Protein AF-A0A971F3G5-F1 (afdb_monomer_lite)

Structure (mmCIF, N/CA/C/O backbone):
data_AF-A0A971F3G5-F1
#
_entry.id   AF-A0A971F3G5-F1
#
loop_
_atom_site.group_PDB
_atom_site.id
_atom_site.type_symbol
_atom_site.label_atom_id
_atom_site.label_alt_id
_atom_site.label_comp_id
_atom_site.label_asym_id
_atom_site.label_entity_id
_atom_site.label_seq_id
_atom_site.pdbx_PDB_ins_code
_atom_site.Cartn_x
_atom_site.Cartn_y
_atom_site.Cartn_z
_atom_site.occupancy
_atom_site.B_iso_or_equiv
_atom_site.auth_seq_id
_atom_site.auth_comp_id
_atom_site.auth_asym_id
_atom_site.auth_atom_id
_atom_site.pdbx_PDB_model_num
ATOM 1 N N . MET A 1 1 ? 12.452 22.037 -24.671 1.00 81.69 1 MET A N 1
ATOM 2 C CA . MET A 1 1 ? 11.699 21.685 -23.437 1.00 81.69 1 MET A CA 1
ATOM 3 C C . MET A 1 1 ? 11.368 20.191 -23.300 1.00 81.69 1 MET A C 1
ATOM 5 O O . MET A 1 1 ? 11.717 19.610 -22.282 1.00 81.69 1 MET A O 1
ATOM 9 N N . ARG A 1 2 ? 10.756 19.524 -24.299 1.00 92.88 2 ARG A N 1
ATOM 10 C CA . ARG A 1 2 ? 10.360 18.095 -24.203 1.00 92.88 2 ARG A CA 1
ATOM 11 C C . ARG A 1 2 ? 11.526 17.120 -23.968 1.00 92.88 2 ARG A C 1
ATOM 13 O O . ARG A 1 2 ? 11.384 16.188 -23.184 1.00 92.88 2 ARG A O 1
ATOM 20 N N . ILE A 1 3 ? 12.663 17.328 -24.637 1.00 95.19 3 ILE A N 1
ATOM 21 C CA . ILE A 1 3 ? 13.867 16.486 -24.486 1.00 95.19 3 ILE A CA 1
ATOM 22 C C . ILE A 1 3 ? 14.440 16.623 -23.072 1.00 95.19 3 ILE A C 1
ATOM 24 O O . ILE A 1 3 ? 14.615 15.622 -22.386 1.00 95.19 3 ILE A O 1
ATOM 28 N N . MET A 1 4 ? 14.626 17.861 -22.610 1.00 95.69 4 MET A N 1
ATOM 29 C CA . MET A 1 4 ? 15.069 18.167 -21.247 1.00 95.69 4 MET A CA 1
ATOM 30 C C . MET A 1 4 ? 14.170 17.505 -20.196 1.00 95.69 4 MET A C 1
ATOM 32 O O . MET A 1 4 ? 14.666 16.788 -19.334 1.00 95.69 4 MET A O 1
ATOM 36 N N . TYR A 1 5 ? 12.844 17.632 -20.325 1.00 95.88 5 TYR A N 1
ATOM 37 C CA . TYR A 1 5 ? 11.900 16.950 -19.435 1.00 95.88 5 TYR A CA 1
ATOM 38 C C . TYR A 1 5 ? 12.075 15.423 -19.438 1.00 95.88 5 TYR A C 1
ATOM 40 O O . TYR A 1 5 ? 12.098 14.806 -18.375 1.00 95.88 5 TYR A O 1
ATOM 48 N N . LYS A 1 6 ? 12.220 14.794 -20.615 1.00 95.75 6 LYS A N 1
ATOM 49 C CA . LYS A 1 6 ? 12.444 13.341 -20.712 1.00 95.75 6 LYS A CA 1
ATOM 50 C C . LYS A 1 6 ? 13.719 12.922 -19.980 1.00 95.75 6 LYS A C 1
ATOM 52 O O . LYS A 1 6 ? 13.677 11.940 -19.245 1.00 95.75 6 LYS A O 1
ATOM 57 N N . ILE A 1 7 ? 14.806 13.676 -20.146 1.00 96.31 7 ILE A N 1
ATOM 58 C CA . ILE A 1 7 ? 16.082 13.428 -19.464 1.00 96.31 7 ILE A CA 1
ATOM 59 C C . ILE A 1 7 ? 15.896 13.535 -17.947 1.00 96.31 7 ILE A C 1
ATOM 61 O O . ILE A 1 7 ? 16.175 12.573 -17.233 1.00 96.31 7 ILE A O 1
ATOM 65 N N . CYS A 1 8 ? 15.328 14.640 -17.452 1.00 96.62 8 CYS A N 1
ATOM 66 C CA . CYS A 1 8 ? 15.049 14.821 -16.025 1.00 96.62 8 CYS A CA 1
ATOM 67 C C . CYS A 1 8 ? 14.155 13.706 -15.463 1.00 96.62 8 CYS A C 1
ATOM 69 O O . CYS A 1 8 ? 14.391 13.205 -14.364 1.00 96.62 8 CYS A O 1
ATOM 71 N N . ASN A 1 9 ? 13.144 13.272 -16.218 1.00 94.25 9 ASN A N 1
ATOM 72 C CA . ASN A 1 9 ? 12.253 12.194 -15.804 1.00 94.25 9 ASN A CA 1
ATOM 73 C C . ASN A 1 9 ? 12.978 10.841 -15.733 1.00 94.25 9 ASN A C 1
ATOM 75 O O . ASN A 1 9 ? 12.777 10.092 -14.779 1.00 94.25 9 ASN A O 1
ATOM 79 N N . ILE A 1 10 ? 13.843 10.523 -16.701 1.00 96.12 10 ILE A N 1
ATOM 80 C CA . ILE A 1 10 ? 14.665 9.303 -16.672 1.00 96.12 10 ILE A CA 1
ATOM 81 C C . ILE A 1 10 ? 15.580 9.316 -15.447 1.00 96.12 10 ILE A C 1
ATOM 83 O O . ILE A 1 10 ? 15.595 8.336 -14.702 1.00 96.12 10 ILE A O 1
ATOM 87 N N . ILE A 1 11 ? 16.256 10.439 -15.190 1.00 96.81 11 ILE A N 1
ATOM 88 C CA . ILE A 1 11 ? 17.115 10.614 -14.013 1.00 96.81 11 ILE A CA 1
ATOM 89 C C . ILE A 1 11 ? 16.300 10.419 -12.728 1.00 96.81 11 ILE A C 1
ATOM 91 O O . ILE A 1 11 ? 16.679 9.618 -11.878 1.00 96.81 11 ILE A O 1
ATOM 95 N N . SER A 1 12 ? 15.133 11.061 -12.605 1.00 95.56 12 SER A N 1
ATOM 96 C CA . SER A 1 12 ? 14.268 10.930 -11.424 1.00 95.56 12 SER A CA 1
ATOM 97 C C . SER A 1 12 ? 13.784 9.492 -11.203 1.00 95.56 12 SER A C 1
ATOM 99 O O . SER A 1 12 ? 13.756 9.009 -10.068 1.00 95.56 12 SER A O 1
ATOM 101 N N . ARG A 1 13 ? 13.413 8.783 -12.278 1.00 95.56 13 ARG A N 1
ATOM 102 C CA . ARG A 1 13 ? 12.996 7.373 -12.214 1.00 95.56 13 ARG A CA 1
ATOM 103 C C . ARG A 1 13 ? 14.156 6.462 -11.819 1.00 95.56 13 ARG A C 1
ATOM 105 O O . ARG A 1 13 ? 13.948 5.564 -11.007 1.00 95.56 13 ARG A O 1
ATOM 112 N N . GLY A 1 14 ? 15.348 6.703 -12.364 1.00 97.50 14 GLY A N 1
ATOM 113 C CA . GLY A 1 14 ? 16.571 5.983 -12.015 1.00 97.50 14 GLY A CA 1
ATOM 114 C C . GLY A 1 14 ? 16.939 6.181 -10.547 1.00 97.50 14 GLY A C 1
ATOM 115 O O . GLY A 1 14 ? 17.052 5.204 -9.814 1.00 97.50 14 GLY A O 1
ATOM 116 N N . PHE A 1 15 ? 17.012 7.434 -10.095 1.00 97.94 15 PHE A N 1
ATOM 117 C CA . PHE A 1 15 ? 17.296 7.775 -8.701 1.00 97.94 15 PHE A CA 1
ATOM 118 C C . PHE A 1 15 ? 16.304 7.113 -7.737 1.00 97.94 15 PHE A C 1
ATOM 120 O O . PHE A 1 15 ? 16.703 6.467 -6.772 1.00 97.94 15 PHE A O 1
ATOM 127 N N . TYR A 1 16 ? 15.001 7.181 -8.028 1.00 98.06 16 TYR A N 1
ATOM 128 C CA . TYR A 1 16 ? 14.005 6.519 -7.188 1.00 98.06 16 TYR A CA 1
ATOM 129 C C . TYR A 1 16 ? 14.195 4.995 -7.148 1.00 98.06 16 TYR A C 1
ATOM 131 O O . TYR A 1 16 ? 14.133 4.396 -6.076 1.00 98.06 16 TYR A O 1
ATOM 139 N N . LYS A 1 17 ? 14.431 4.365 -8.307 1.00 97.00 17 LYS A N 1
ATOM 140 C CA . LYS A 1 17 ? 14.591 2.910 -8.419 1.00 97.00 17 LYS A CA 1
ATOM 141 C C . LYS A 1 17 ? 15.829 2.401 -7.680 1.00 97.00 17 LYS A C 1
ATOM 143 O O . LYS A 1 17 ? 15.739 1.363 -7.035 1.00 97.00 17 LYS A O 1
ATOM 148 N N . TYR A 1 18 ? 16.956 3.097 -7.803 1.00 97.81 18 TYR A N 1
ATOM 149 C CA . TYR A 1 18 ? 18.246 2.606 -7.314 1.00 97.81 18 TYR A CA 1
ATOM 150 C C . TYR A 1 18 ? 18.645 3.148 -5.941 1.00 97.81 18 TYR A C 1
ATOM 152 O O . TYR A 1 18 ? 19.473 2.528 -5.288 1.00 97.81 18 TYR A O 1
ATOM 160 N N . VAL A 1 19 ? 18.055 4.257 -5.485 1.00 97.62 19 VAL A N 1
ATOM 161 C CA . VAL A 1 19 ? 18.380 4.862 -4.184 1.00 97.62 19 VAL A CA 1
ATOM 162 C C . VAL A 1 19 ? 17.194 4.751 -3.233 1.00 97.62 19 VAL A C 1
ATOM 164 O O . VAL A 1 19 ? 17.271 4.054 -2.231 1.00 97.62 19 VAL A O 1
ATOM 167 N N . ILE A 1 20 ? 16.060 5.373 -3.562 1.00 98.12 20 ILE A N 1
ATOM 168 C CA . ILE A 1 20 ? 14.940 5.522 -2.614 1.00 98.12 20 ILE A CA 1
ATOM 169 C C . ILE A 1 20 ? 14.213 4.200 -2.329 1.00 98.12 20 ILE A C 1
ATOM 171 O O . ILE A 1 20 ? 13.921 3.881 -1.177 1.00 98.12 20 ILE A O 1
ATOM 175 N N . MET A 1 21 ? 13.886 3.426 -3.366 1.00 98.31 21 MET A N 1
ATOM 176 C CA . MET A 1 21 ? 13.109 2.192 -3.217 1.00 98.31 21 MET A CA 1
ATOM 177 C C . MET A 1 21 ? 13.824 1.122 -2.366 1.00 98.31 21 MET A C 1
ATOM 179 O O . MET A 1 21 ? 13.145 0.508 -1.543 1.00 98.31 21 MET A O 1
ATOM 183 N N . PRO A 1 22 ? 15.151 0.900 -2.485 1.00 98.31 22 PRO A N 1
ATOM 184 C CA . PRO A 1 22 ? 15.887 0.031 -1.566 1.00 98.31 22 PRO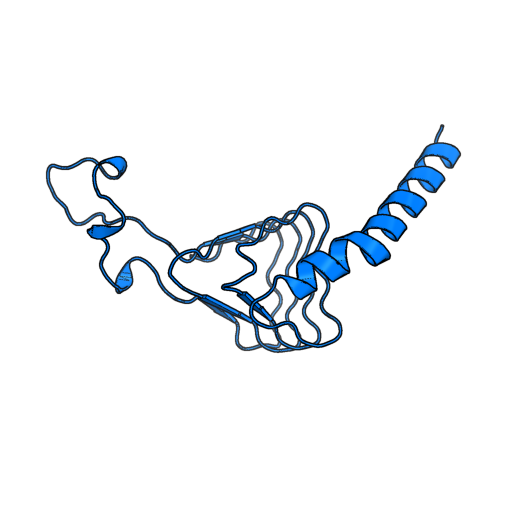 A CA 1
ATOM 185 C C . PRO A 1 22 ? 15.720 0.395 -0.087 1.00 98.31 22 PRO A C 1
ATOM 187 O O . PRO A 1 22 ? 15.409 -0.493 0.703 1.00 98.31 22 PRO A O 1
ATOM 190 N N . PHE A 1 23 ? 15.826 1.678 0.286 1.00 98.00 23 PHE A N 1
ATOM 191 C CA . PHE A 1 23 ? 15.602 2.104 1.676 1.00 98.00 23 PHE A CA 1
ATOM 192 C C . PHE A 1 23 ? 14.174 1.811 2.138 1.00 98.00 23 PHE A C 1
ATOM 194 O O . PHE A 1 23 ? 13.974 1.258 3.214 1.00 98.00 23 PHE A O 1
ATOM 201 N N . LYS A 1 24 ? 13.171 2.093 1.296 1.00 98.25 24 LYS A N 1
ATOM 202 C CA . LYS A 1 24 ? 11.771 1.744 1.590 1.00 98.25 24 LYS A CA 1
ATOM 203 C C . LYS A 1 24 ? 11.573 0.250 1.836 1.00 98.25 24 LYS A C 1
ATOM 205 O O . LYS A 1 24 ? 10.861 -0.124 2.758 1.00 98.25 24 LYS A O 1
ATOM 210 N N . ARG A 1 25 ? 12.214 -0.603 1.032 1.00 98.44 25 ARG A N 1
ATOM 211 C CA . ARG A 1 25 ? 12.169 -2.060 1.216 1.00 98.44 25 ARG A CA 1
ATOM 212 C C . ARG A 1 25 ? 12.845 -2.499 2.514 1.00 98.44 25 ARG A C 1
ATOM 214 O O . ARG A 1 25 ? 12.330 -3.397 3.165 1.00 98.44 25 ARG A O 1
ATOM 221 N N . ALA A 1 26 ? 13.955 -1.866 2.887 1.00 98.12 26 ALA A N 1
ATOM 222 C CA . ALA A 1 26 ? 14.693 -2.176 4.112 1.00 98.12 26 ALA A CA 1
ATOM 223 C C . ALA A 1 26 ? 13.947 -1.773 5.395 1.00 98.12 26 ALA A C 1
ATOM 225 O O . ALA A 1 26 ? 14.180 -2.368 6.439 1.00 98.12 26 ALA A O 1
ATOM 226 N N . MET A 1 27 ? 13.045 -0.788 5.322 1.00 98.25 27 MET A N 1
ATOM 227 C CA . MET A 1 27 ? 12.207 -0.383 6.457 1.00 98.25 27 MET A CA 1
ATOM 228 C C . MET A 1 27 ? 11.004 -1.308 6.692 1.00 98.25 27 MET A C 1
ATOM 230 O O . MET A 1 27 ? 10.337 -1.180 7.720 1.00 98.25 27 MET A O 1
ATOM 234 N N . LEU A 1 28 ? 10.673 -2.189 5.738 1.00 98.62 28 LEU A N 1
ATOM 235 C CA . LEU A 1 28 ? 9.560 -3.126 5.892 1.00 98.62 28 LEU A CA 1
ATOM 236 C C . LEU A 1 28 ? 9.853 -4.136 7.001 1.00 98.62 28 LEU A C 1
ATOM 238 O O . LEU A 1 28 ? 10.997 -4.557 7.160 1.00 98.62 28 LEU A O 1
ATOM 242 N N . ARG A 1 29 ? 8.807 -4.603 7.693 1.00 98.44 29 ARG A N 1
ATOM 243 C CA . ARG A 1 29 ? 8.931 -5.714 8.652 1.00 98.44 29 ARG A CA 1
ATOM 244 C C . ARG A 1 29 ? 9.578 -6.937 8.005 1.00 98.44 29 ARG A C 1
ATOM 246 O O . ARG A 1 29 ? 10.462 -7.561 8.579 1.00 98.44 29 ARG A O 1
ATOM 253 N N . GLN A 1 30 ? 9.110 -7.268 6.806 1.00 98.75 30 GLN A N 1
ATOM 254 C CA . GLN A 1 30 ? 9.661 -8.311 5.956 1.00 98.75 30 GLN A CA 1
ATOM 255 C C . GLN A 1 30 ? 9.413 -7.940 4.494 1.00 98.75 30 GLN A C 1
ATOM 257 O O . GLN A 1 30 ? 8.322 -7.504 4.119 1.00 98.75 30 GLN A O 1
ATOM 262 N N . CYS A 1 31 ? 10.434 -8.125 3.658 1.00 98.75 31 CYS A N 1
ATOM 263 C CA . CYS A 1 31 ? 10.374 -7.833 2.233 1.00 98.75 31 CYS A CA 1
ATOM 264 C C . CYS A 1 31 ? 10.935 -9.005 1.428 1.00 98.75 31 CYS A C 1
ATOM 266 O O . CYS A 1 31 ? 12.127 -9.306 1.508 1.00 98.75 31 CYS A O 1
ATOM 268 N N . GLY A 1 32 ? 10.087 -9.640 0.622 1.00 98.69 32 GLY A N 1
ATOM 269 C CA . GLY A 1 32 ? 10.501 -10.687 -0.298 1.00 98.69 32 GLY A CA 1
ATOM 270 C C . GLY A 1 32 ? 11.312 -10.181 -1.496 1.00 98.69 32 GLY A C 1
ATOM 271 O O . GLY A 1 32 ? 11.778 -9.033 -1.591 1.00 98.69 32 GLY A O 1
ATOM 272 N N . LYS A 1 33 ? 11.505 -11.082 -2.458 1.00 98.56 33 LYS A N 1
ATOM 273 C CA . LYS A 1 33 ? 12.240 -10.817 -3.699 1.00 98.56 33 LYS A CA 1
ATOM 274 C C . LYS A 1 33 ? 11.337 -10.131 -4.724 1.00 98.56 33 LYS A C 1
ATOM 276 O O . LYS A 1 33 ? 10.137 -10.368 -4.770 1.00 98.56 33 LYS A O 1
ATOM 281 N N . LYS A 1 34 ? 11.933 -9.313 -5.600 1.00 98.44 34 LYS A N 1
ATOM 282 C CA . LYS A 1 34 ? 11.233 -8.620 -6.705 1.00 98.44 34 LYS A CA 1
ATOM 283 C C . LYS A 1 34 ? 10.030 -7.776 -6.245 1.00 98.44 34 LYS A C 1
ATOM 285 O O . LYS A 1 34 ? 9.018 -7.711 -6.931 1.00 98.44 34 LYS A O 1
ATOM 290 N N . VAL A 1 35 ? 10.177 -7.110 -5.101 1.00 98.75 35 VAL A N 1
ATOM 291 C CA . VAL A 1 35 ? 9.193 -6.150 -4.591 1.00 98.75 35 VAL A CA 1
ATOM 292 C C . VAL A 1 35 ? 9.407 -4.778 -5.228 1.00 98.75 35 VAL A C 1
ATOM 294 O O . VAL A 1 35 ? 10.528 -4.261 -5.236 1.00 98.75 35 VAL A O 1
ATOM 297 N N . ILE A 1 36 ? 8.328 -4.174 -5.722 1.00 98.69 36 ILE A N 1
ATOM 298 C CA . ILE A 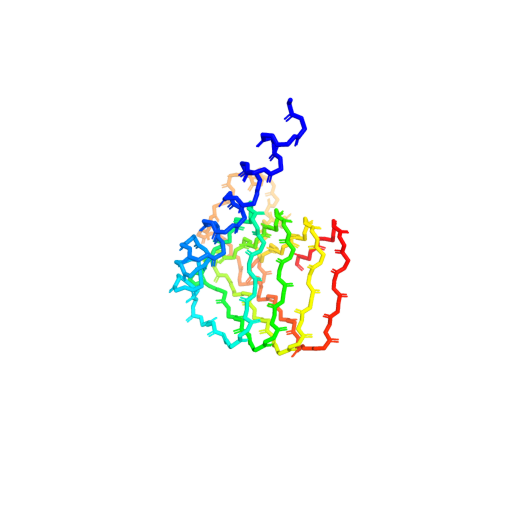1 36 ? 8.297 -2.806 -6.247 1.00 98.69 36 ILE A CA 1
ATOM 299 C C . ILE A 1 36 ? 7.397 -1.959 -5.350 1.00 98.69 36 ILE A C 1
ATOM 301 O O . ILE A 1 36 ? 6.238 -2.294 -5.141 1.00 98.69 36 ILE A O 1
ATOM 305 N N . ILE A 1 37 ? 7.919 -0.829 -4.866 1.00 98.69 37 ILE A N 1
ATOM 306 C CA . ILE A 1 37 ? 7.136 0.170 -4.124 1.00 98.69 37 ILE A CA 1
ATOM 307 C C . ILE A 1 37 ? 7.035 1.431 -4.973 1.00 98.69 37 ILE A C 1
ATOM 309 O O . ILE A 1 37 ? 8.036 2.125 -5.187 1.00 98.69 37 ILE A O 1
ATOM 313 N N . GLY A 1 38 ? 5.838 1.744 -5.462 1.00 98.31 38 GLY A N 1
ATOM 314 C CA . GLY A 1 38 ? 5.587 2.892 -6.323 1.00 98.31 38 GLY A CA 1
ATOM 315 C C . GLY A 1 38 ? 5.970 4.225 -5.678 1.00 98.31 38 GLY A C 1
ATOM 316 O O . GLY A 1 38 ? 5.815 4.434 -4.472 1.00 98.31 38 GLY A O 1
ATOM 317 N N . LYS A 1 39 ? 6.489 5.147 -6.499 1.00 97.94 39 LYS A N 1
ATOM 318 C CA . LYS A 1 39 ? 6.842 6.512 -6.073 1.00 97.94 39 LYS A CA 1
ATOM 319 C C . LYS A 1 39 ? 5.625 7.217 -5.476 1.00 97.94 39 LYS A C 1
ATOM 321 O O . LYS A 1 39 ? 4.519 7.042 -5.975 1.00 97.94 39 LYS A O 1
ATOM 326 N N . GLY A 1 40 ? 5.864 8.000 -4.426 1.00 97.88 40 GLY A N 1
ATOM 327 C CA . GLY A 1 40 ? 4.829 8.743 -3.705 1.00 97.88 40 GLY A CA 1
ATOM 328 C C . GLY A 1 40 ? 4.034 7.921 -2.691 1.00 97.88 40 GLY A C 1
ATOM 329 O O . GLY A 1 40 ? 3.198 8.494 -2.015 1.00 97.88 40 GLY A O 1
ATOM 330 N N . SER A 1 41 ? 4.290 6.614 -2.557 1.00 98.31 41 SER A N 1
ATOM 331 C CA . SER A 1 41 ? 3.581 5.801 -1.561 1.00 98.31 41 SER A CA 1
ATOM 332 C C . SER A 1 41 ? 4.050 6.095 -0.137 1.00 98.31 41 SER A C 1
ATOM 334 O O . SER A 1 41 ? 5.265 6.207 0.090 1.00 98.31 41 SER A O 1
ATOM 336 N N . ASP A 1 42 ? 3.098 6.147 0.787 1.00 98.06 42 ASP A N 1
ATOM 337 C CA . ASP A 1 42 ? 3.291 6.353 2.219 1.00 98.06 42 ASP A CA 1
ATOM 338 C C . ASP A 1 42 ? 2.815 5.120 2.994 1.00 98.06 42 ASP A C 1
ATOM 340 O O . ASP A 1 42 ? 1.668 4.698 2.871 1.00 98.06 42 ASP A O 1
ATOM 344 N N . LEU A 1 43 ? 3.724 4.476 3.719 1.00 98.50 43 LEU A N 1
ATOM 345 C CA . LEU A 1 43 ? 3.509 3.142 4.272 1.00 98.50 43 LEU A CA 1
ATOM 346 C C . LEU A 1 43 ? 3.999 3.105 5.722 1.00 98.50 43 LEU A C 1
ATOM 348 O O . LEU A 1 43 ? 5.103 3.565 6.014 1.00 98.50 43 LEU A O 1
ATOM 352 N N . THR A 1 44 ? 3.252 2.471 6.624 1.00 98.19 44 THR A N 1
ATOM 353 C CA . THR A 1 44 ? 3.736 2.136 7.973 1.00 98.19 44 THR A CA 1
ATOM 354 C C . THR A 1 44 ? 4.686 0.931 7.906 1.00 98.19 44 THR A C 1
ATOM 356 O O . THR A 1 44 ? 4.347 -0.181 8.304 1.00 98.19 44 THR A O 1
ATOM 359 N N . TYR A 1 45 ? 5.884 1.138 7.348 1.00 97.94 45 TYR A N 1
ATOM 360 C CA . TYR A 1 45 ? 6.773 0.067 6.875 1.00 97.94 45 TYR A CA 1
ATOM 361 C C . TYR A 1 45 ? 7.000 -1.080 7.887 1.00 97.94 45 TYR A C 1
ATOM 363 O O . TYR A 1 45 ? 6.864 -2.250 7.530 1.00 97.94 45 TYR A O 1
ATOM 371 N N . HIS A 1 46 ? 7.262 -0.769 9.158 1.00 98.19 46 HIS A N 1
ATOM 372 C CA . HIS A 1 46 ? 7.608 -1.752 10.198 1.00 98.19 46 HIS A CA 1
ATOM 373 C C . HIS A 1 46 ? 6.477 -2.732 10.582 1.00 98.19 46 HIS A C 1
ATOM 375 O O . HIS A 1 46 ? 6.737 -3.707 11.288 1.00 98.19 46 HIS A O 1
ATOM 381 N N . ASN A 1 47 ? 5.244 -2.511 10.112 1.00 98.44 47 ASN A N 1
ATOM 382 C CA . ASN A 1 47 ? 4.095 -3.403 10.321 1.00 98.44 47 ASN A CA 1
ATOM 383 C C . ASN A 1 47 ? 3.616 -4.097 9.037 1.00 98.44 47 ASN A C 1
ATOM 385 O O . ASN A 1 47 ? 2.607 -4.802 9.051 1.00 98.44 47 ASN A O 1
ATOM 389 N N . ILE A 1 48 ? 4.357 -3.938 7.938 1.00 98.88 48 ILE A N 1
ATOM 390 C CA . ILE A 1 48 ? 4.000 -4.496 6.636 1.00 98.88 48 ILE A CA 1
ATOM 391 C C . ILE A 1 48 ? 4.942 -5.648 6.295 1.00 98.88 48 ILE A C 1
ATOM 393 O O . ILE A 1 48 ? 6.166 -5.493 6.277 1.00 98.88 48 ILE A O 1
ATOM 397 N N . THR A 1 49 ? 4.353 -6.800 5.985 1.00 98.88 49 THR A N 1
ATOM 398 C CA . THR A 1 49 ? 5.049 -7.978 5.459 1.00 98.88 49 THR A CA 1
ATOM 399 C C . THR A 1 49 ? 4.653 -8.179 4.008 1.00 98.88 49 THR A C 1
ATOM 401 O O . THR A 1 49 ? 3.468 -8.312 3.713 1.00 98.88 49 THR A O 1
ATOM 404 N N . LEU A 1 50 ? 5.638 -8.197 3.110 1.00 98.88 50 LEU A N 1
ATOM 405 C CA . LEU A 1 50 ? 5.435 -8.464 1.687 1.00 98.88 50 LEU A CA 1
ATOM 406 C C . LEU A 1 50 ? 6.188 -9.728 1.273 1.00 98.88 50 LEU A C 1
ATOM 408 O O . LEU A 1 50 ? 7.395 -9.835 1.519 1.00 98.88 50 LEU A O 1
ATOM 412 N N . GLY A 1 51 ? 5.487 -10.628 0.59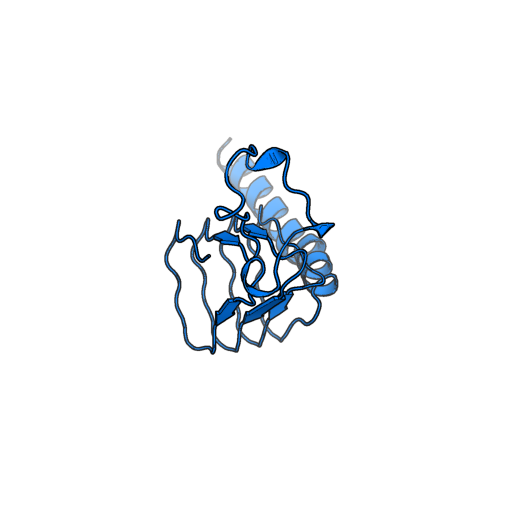1 1.00 98.81 51 GLY A N 1
ATOM 413 C CA . GLY A 1 51 ? 6.042 -11.796 -0.075 1.00 98.81 51 GLY A CA 1
ATOM 414 C C . GLY A 1 51 ? 6.901 -11.456 -1.296 1.00 98.81 51 GLY A C 1
ATOM 415 O O . GLY A 1 51 ? 7.406 -10.342 -1.482 1.00 98.81 51 GLY A O 1
ATOM 416 N N . ASN A 1 52 ? 7.111 -12.452 -2.145 1.00 98.81 52 ASN A N 1
ATOM 417 C CA . ASN A 1 52 ? 7.831 -12.330 -3.402 1.00 98.81 52 ASN A CA 1
ATOM 418 C C . ASN A 1 52 ? 6.923 -11.796 -4.513 1.00 98.81 52 ASN A C 1
ATOM 420 O O . ASN A 1 52 ? 5.719 -12.016 -4.522 1.00 98.81 52 ASN A O 1
ATOM 424 N N . HIS A 1 53 ? 7.518 -11.146 -5.513 1.00 98.81 53 HIS A N 1
ATOM 425 C CA . HIS A 1 53 ? 6.799 -10.704 -6.711 1.00 98.81 53 HIS A CA 1
ATOM 426 C C . HIS A 1 53 ? 5.614 -9.759 -6.419 1.00 98.81 53 HIS A C 1
ATOM 428 O O . HIS A 1 53 ? 4.606 -9.788 -7.119 1.00 98.81 53 HIS A O 1
ATOM 434 N N . VAL A 1 54 ? 5.754 -8.886 -5.415 1.00 98.88 54 VAL A N 1
ATOM 435 C CA . VAL A 1 54 ? 4.738 -7.880 -5.071 1.00 98.88 54 VAL A CA 1
ATOM 436 C C . VAL A 1 54 ? 5.006 -6.555 -5.788 1.00 98.88 54 VAL A C 1
ATOM 438 O O . VAL A 1 54 ? 6.108 -6.006 -5.720 1.00 98.88 54 VAL A O 1
ATOM 441 N N . SER A 1 55 ? 3.989 -5.994 -6.439 1.00 98.81 55 SER A N 1
ATOM 442 C CA . SER A 1 55 ? 4.056 -4.680 -7.084 1.00 98.81 55 SER A CA 1
ATOM 443 C C . SER A 1 55 ? 3.036 -3.726 -6.482 1.00 98.81 55 SER A C 1
ATOM 445 O O . SER A 1 55 ? 1.839 -3.902 -6.674 1.00 98.81 55 SER A O 1
ATOM 447 N N . ILE A 1 56 ? 3.506 -2.693 -5.784 1.00 98.81 56 ILE A N 1
ATOM 448 C CA . ILE A 1 56 ? 2.669 -1.615 -5.256 1.00 98.81 56 ILE A CA 1
ATOM 449 C C . ILE A 1 56 ? 2.713 -0.432 -6.226 1.00 98.81 56 ILE A C 1
ATOM 451 O O . ILE A 1 56 ? 3.789 0.104 -6.519 1.00 98.81 56 ILE A O 1
ATOM 455 N N . GLY A 1 57 ? 1.548 -0.011 -6.720 1.00 98.62 57 GLY A N 1
ATOM 456 C CA . GLY A 1 57 ? 1.394 1.153 -7.585 1.00 98.62 57 GLY A CA 1
ATOM 457 C C . GLY A 1 57 ? 1.833 2.471 -6.936 1.00 98.62 57 GLY A C 1
ATOM 458 O O . GLY A 1 57 ? 2.183 2.549 -5.762 1.00 98.62 57 GLY A O 1
ATOM 459 N N . LYS A 1 58 ? 1.876 3.547 -7.729 1.00 98.44 58 LYS A N 1
ATOM 460 C CA . LYS A 1 58 ? 2.249 4.882 -7.226 1.00 98.44 58 LYS A CA 1
ATOM 461 C C . LYS A 1 58 ? 1.217 5.402 -6.226 1.00 98.44 58 LYS A C 1
ATOM 463 O O . LYS A 1 58 ? 0.035 5.124 -6.394 1.00 98.44 58 LYS A O 1
ATOM 468 N N . ASN A 1 59 ? 1.660 6.245 -5.296 1.00 98.62 59 ASN A N 1
ATOM 469 C CA . ASN A 1 59 ? 0.799 6.958 -4.346 1.00 98.62 59 ASN A CA 1
ATOM 470 C C . ASN A 1 59 ? -0.120 6.033 -3.524 1.00 98.62 59 ASN A C 1
ATOM 472 O O . ASN A 1 59 ? -1.260 6.395 -3.260 1.00 98.62 59 ASN A O 1
ATOM 476 N N . ALA A 1 60 ? 0.338 4.830 -3.170 1.00 98.75 60 ALA A N 1
ATOM 477 C CA . ALA A 1 60 ? -0.399 3.964 -2.252 1.00 98.75 60 ALA A CA 1
ATOM 478 C C . ALA A 1 60 ? -0.290 4.478 -0.805 1.00 98.75 60 ALA A C 1
ATOM 480 O O . ALA A 1 60 ? 0.713 5.104 -0.456 1.00 98.75 60 ALA A O 1
ATOM 481 N N . MET A 1 61 ? -1.284 4.175 0.031 1.00 98.75 61 MET A N 1
ATOM 482 C CA . MET A 1 61 ? -1.276 4.507 1.460 1.00 98.75 61 MET A CA 1
ATOM 483 C C . MET A 1 61 ? -1.602 3.269 2.288 1.00 98.75 61 MET A C 1
ATOM 485 O O . MET A 1 61 ? -2.747 2.827 2.306 1.00 98.75 61 MET A O 1
ATOM 489 N N . PHE A 1 62 ? -0.608 2.698 2.965 1.00 98.56 62 PHE A N 1
ATOM 490 C CA . PHE A 1 62 ? -0.804 1.540 3.844 1.00 98.56 62 PHE A CA 1
ATOM 491 C C . PHE A 1 62 ? -0.616 1.992 5.292 1.00 98.56 62 PHE A C 1
ATOM 493 O O . PHE A 1 62 ? 0.516 2.147 5.754 1.00 98.56 62 PHE A O 1
ATOM 500 N N . MET A 1 63 ? -1.728 2.243 5.980 1.00 98.25 63 MET A N 1
ATOM 501 C CA . MET A 1 63 ? -1.774 2.773 7.339 1.00 98.25 63 MET A CA 1
ATOM 502 C C . MET A 1 63 ? -2.078 1.642 8.319 1.00 98.25 63 MET A C 1
ATOM 504 O O . MET A 1 63 ? -3.216 1.185 8.424 1.00 98.25 63 MET A O 1
ATOM 508 N N . CYS A 1 64 ? -1.052 1.184 9.034 1.00 97.25 64 CYS A N 1
ATOM 509 C CA . CYS A 1 64 ? -1.180 0.036 9.926 1.00 97.25 64 CYS A CA 1
ATOM 510 C C . CYS A 1 64 ? -0.332 0.179 11.197 1.00 97.25 64 CYS A C 1
ATOM 512 O O . CYS A 1 64 ? 0.731 -0.417 11.339 1.00 97.25 64 CYS A O 1
ATOM 514 N N . THR A 1 65 ? -0.784 1.021 12.130 1.00 93.00 65 THR A N 1
ATOM 515 C CA . THR A 1 65 ? -0.017 1.370 13.342 1.00 93.00 65 THR A CA 1
ATOM 516 C C . THR A 1 65 ? -0.076 0.297 14.435 1.00 93.00 65 THR A C 1
ATOM 518 O O . THR A 1 65 ? 0.931 0.053 15.094 1.00 93.00 65 THR A O 1
ATOM 521 N N . ARG A 1 66 ? -1.240 -0.336 14.647 1.00 93.94 66 ARG A N 1
ATOM 522 C CA . ARG A 1 66 ? -1.481 -1.304 15.745 1.00 93.94 66 ARG A CA 1
ATOM 523 C C . ARG A 1 66 ? -1.728 -2.735 15.264 1.00 93.94 66 ARG A C 1
ATOM 525 O O . ARG A 1 66 ? -1.403 -3.675 15.978 1.00 93.94 66 ARG A O 1
ATOM 532 N N . ALA A 1 67 ? -2.250 -2.875 14.052 1.00 96.56 67 ALA A N 1
ATOM 533 C CA . ALA A 1 67 ? -2.422 -4.140 13.347 1.00 96.56 67 ALA A CA 1
ATOM 534 C C . ALA A 1 67 ? -1.476 -4.218 12.140 1.00 96.56 67 ALA A C 1
ATOM 536 O O . ALA A 1 67 ? -0.798 -3.245 11.802 1.00 96.56 67 ALA A O 1
ATOM 537 N N . GLN A 1 68 ? -1.415 -5.379 11.500 1.00 98.38 68 GLN A N 1
ATOM 538 C CA . GLN A 1 68 ? -0.470 -5.688 10.435 1.00 98.38 68 GLN A CA 1
ATOM 539 C C . GLN A 1 68 ? -1.136 -5.702 9.061 1.00 98.38 68 GLN A C 1
ATOM 541 O O . GLN A 1 68 ? -2.311 -6.023 8.913 1.00 98.38 68 GLN A O 1
ATOM 546 N N . ILE A 1 69 ? -0.340 -5.423 8.033 1.00 98.81 69 ILE A N 1
ATOM 547 C CA . ILE A 1 69 ? -0.699 -5.738 6.649 1.00 98.81 69 ILE A CA 1
ATOM 548 C C . ILE A 1 69 ? 0.222 -6.862 6.185 1.00 98.81 69 ILE A C 1
ATOM 550 O O . ILE A 1 69 ? 1.450 -6.720 6.190 1.00 98.81 69 ILE A O 1
ATOM 554 N N . LYS A 1 70 ? -0.373 -7.987 5.794 1.00 98.88 70 LYS A N 1
ATOM 555 C CA . LYS A 1 70 ? 0.331 -9.190 5.341 1.00 98.88 70 LYS A CA 1
ATOM 556 C C . LYS A 1 70 ? -0.059 -9.465 3.900 1.00 98.88 70 LYS A C 1
ATOM 558 O O . LYS A 1 70 ? -1.223 -9.708 3.606 1.00 98.88 70 LYS A O 1
ATOM 563 N N . VAL A 1 71 ? 0.915 -9.405 3.003 1.00 98.88 71 VAL A N 1
ATOM 564 C CA . VAL A 1 71 ? 0.719 -9.649 1.573 1.00 98.88 71 VAL A CA 1
ATOM 565 C C . VAL A 1 71 ? 1.573 -10.841 1.171 1.00 98.88 71 VAL A C 1
ATOM 567 O O . VAL A 1 71 ? 2.790 -10.809 1.363 1.00 98.88 71 VAL A O 1
ATOM 570 N N . GLY A 1 72 ? 0.935 -11.868 0.621 1.00 98.81 72 GLY A N 1
ATOM 571 C CA . GLY A 1 72 ? 1.573 -13.057 0.077 1.00 98.81 72 GLY A CA 1
ATOM 572 C C . GLY A 1 72 ? 2.313 -12.799 -1.233 1.00 98.81 72 GLY A C 1
ATOM 573 O O . GLY A 1 72 ? 2.677 -11.669 -1.577 1.00 98.81 72 GLY A O 1
ATOM 574 N N . ASP A 1 73 ? 2.566 -13.877 -1.965 1.00 98.88 73 ASP A N 1
ATOM 575 C CA . ASP A 1 73 ? 3.348 -13.830 -3.195 1.00 98.88 73 ASP A CA 1
ATOM 576 C C . ASP A 1 73 ? 2.479 -13.437 -4.406 1.00 98.88 73 ASP A C 1
ATOM 578 O O . ASP A 1 73 ? 1.270 -13.665 -4.440 1.00 98.88 73 ASP A O 1
ATOM 582 N N . HIS A 1 74 ? 3.106 -12.859 -5.435 1.00 98.75 74 HIS A N 1
ATOM 583 C CA . HIS A 1 74 ? 2.465 -12.547 -6.722 1.00 98.75 74 HIS A CA 1
ATOM 584 C C . HIS A 1 74 ? 1.255 -11.596 -6.630 1.00 98.75 74 HIS A C 1
ATOM 586 O O . HIS A 1 74 ? 0.265 -11.761 -7.336 1.00 98.75 74 HIS A O 1
ATOM 592 N N . VAL A 1 75 ? 1.345 -10.557 -5.796 1.00 98.88 75 VAL A N 1
ATOM 593 C CA . VAL A 1 75 ? 0.273 -9.559 -5.639 1.00 98.88 75 VAL A CA 1
ATOM 594 C C . VAL A 1 75 ? 0.578 -8.267 -6.393 1.00 98.88 75 VAL A C 1
ATOM 596 O O . VAL A 1 75 ? 1.675 -7.707 -6.307 1.00 98.88 75 VAL A O 1
ATOM 599 N N . MET A 1 76 ? -0.421 -7.742 -7.096 1.00 98.88 76 MET A N 1
ATOM 600 C CA . MET A 1 76 ? -0.341 -6.470 -7.808 1.00 98.88 76 MET A CA 1
ATOM 601 C C . MET A 1 76 ? -1.363 -5.474 -7.267 1.00 98.88 76 MET A C 1
ATOM 603 O O . MET A 1 76 ? -2.555 -5.754 -7.215 1.00 98.88 76 MET A O 1
ATOM 607 N N . PHE A 1 77 ? -0.910 -4.266 -6.954 1.00 98.88 77 PHE A N 1
ATOM 608 C CA . PHE A 1 77 ? -1.760 -3.138 -6.595 1.00 98.88 77 PHE A CA 1
ATOM 609 C C . PHE A 1 77 ? -1.662 -2.067 -7.680 1.00 98.88 77 PHE A C 1
ATOM 611 O O . PHE A 1 77 ? -0.565 -1.654 -8.077 1.00 98.88 77 PHE A O 1
ATOM 618 N N . GLY A 1 78 ? -2.813 -1.585 -8.140 1.00 98.81 78 GLY A N 1
ATOM 619 C CA . GLY A 1 78 ? -2.906 -0.390 -8.966 1.00 98.81 78 GLY A CA 1
ATOM 620 C C . GLY A 1 78 ? -2.364 0.856 -8.249 1.00 98.81 78 GLY A C 1
ATOM 621 O O . GLY A 1 78 ? -2.019 0.822 -7.064 1.00 98.81 78 GLY A O 1
ATOM 622 N N . PRO A 1 79 ? -2.234 1.990 -8.957 1.00 98.69 79 PRO A N 1
ATOM 623 C CA . PRO A 1 79 ? -1.932 3.258 -8.307 1.00 98.69 79 PRO A CA 1
ATOM 624 C C . PRO A 1 79 ? -3.049 3.654 -7.333 1.00 98.69 79 PRO A C 1
ATOM 626 O O . PRO A 1 79 ? -4.221 3.381 -7.581 1.00 98.69 79 PRO A O 1
ATOM 629 N N . HIS A 1 80 ? -2.674 4.365 -6.272 1.00 98.75 80 HIS A N 1
ATOM 630 C CA . HIS A 1 80 ? -3.609 4.975 -5.330 1.00 98.75 80 HIS A CA 1
ATOM 631 C C . HIS A 1 80 ? -4.514 3.962 -4.604 1.00 98.75 80 HIS A C 1
ATOM 633 O O . HIS A 1 80 ? -5.694 4.211 -4.398 1.00 98.75 80 HIS A O 1
ATOM 639 N N . VAL A 1 81 ? -3.965 2.797 -4.239 1.00 98.88 81 VAL A N 1
ATOM 640 C CA . VAL A 1 81 ? -4.642 1.824 -3.365 1.00 98.88 81 VAL A CA 1
ATOM 641 C C . VAL A 1 81 ? -4.345 2.135 -1.910 1.00 98.88 81 VAL A C 1
ATOM 643 O O . VAL A 1 81 ? -3.172 2.284 -1.545 1.00 98.88 81 VAL A O 1
ATOM 646 N N . PHE A 1 82 ? -5.390 2.192 -1.087 1.00 98.81 82 PHE A N 1
ATOM 647 C CA . PHE A 1 82 ? -5.281 2.416 0.348 1.00 98.81 82 PHE A CA 1
ATOM 648 C C . PHE A 1 82 ? -5.660 1.158 1.132 1.00 98.81 82 PHE A C 1
ATOM 650 O O . PHE A 1 82 ? -6.658 0.507 0.836 1.00 98.81 82 PHE A O 1
ATOM 657 N N . MET A 1 83 ? -4.856 0.828 2.138 1.00 98.69 83 MET A N 1
ATOM 658 C CA . MET A 1 83 ? -5.145 -0.224 3.112 1.00 98.69 83 MET A CA 1
ATOM 659 C C . MET A 1 83 ? -5.013 0.378 4.505 1.00 98.69 83 MET A C 1
ATOM 661 O O . MET A 1 83 ? -3.945 0.893 4.843 1.00 98.69 83 MET A O 1
ATOM 665 N N . ILE A 1 84 ? -6.088 0.364 5.287 1.00 98.38 84 ILE A N 1
ATOM 666 C CA . ILE A 1 84 ? -6.152 1.044 6.583 1.00 98.38 84 ILE A CA 1
ATOM 667 C C . ILE A 1 84 ? -6.656 0.039 7.607 1.00 98.38 84 ILE A C 1
ATOM 669 O O . ILE A 1 84 ? -7.816 -0.335 7.566 1.00 98.38 84 ILE A O 1
ATOM 673 N N . THR A 1 85 ? -5.79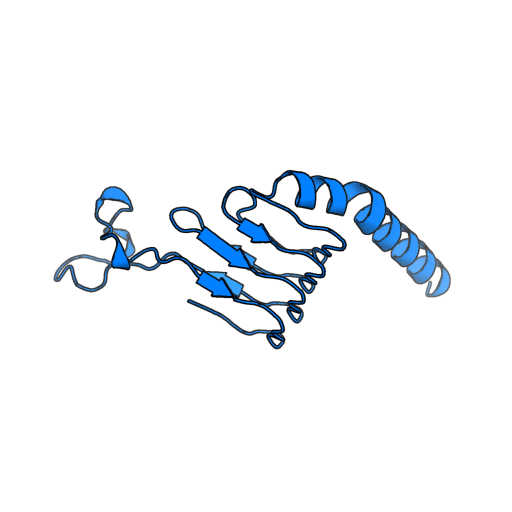3 -0.390 8.525 1.00 97.88 85 THR A N 1
ATOM 674 C CA . THR A 1 85 ? -6.169 -1.422 9.506 1.00 97.88 85 THR A CA 1
ATOM 675 C C . THR A 1 85 ? -6.882 -0.870 10.735 1.00 97.88 85 THR A C 1
ATOM 677 O O . THR A 1 85 ? -7.478 -1.631 11.492 1.00 97.88 85 THR A O 1
ATOM 680 N N . GLY A 1 86 ? -6.764 0.438 10.983 1.00 95.00 86 GLY A N 1
ATOM 681 C CA . GLY A 1 86 ? -7.287 1.075 12.184 1.00 95.00 86 GLY A CA 1
ATOM 682 C C . GLY A 1 86 ? -8.651 1.722 11.977 1.00 95.00 86 GLY A C 1
ATOM 683 O O . GLY A 1 86 ? -8.818 2.568 11.103 1.00 95.00 86 GLY A O 1
ATOM 684 N N . GLY A 1 87 ? -9.593 1.385 12.850 1.00 93.38 87 GLY A N 1
ATOM 685 C CA . GLY A 1 87 ? -10.928 1.968 12.942 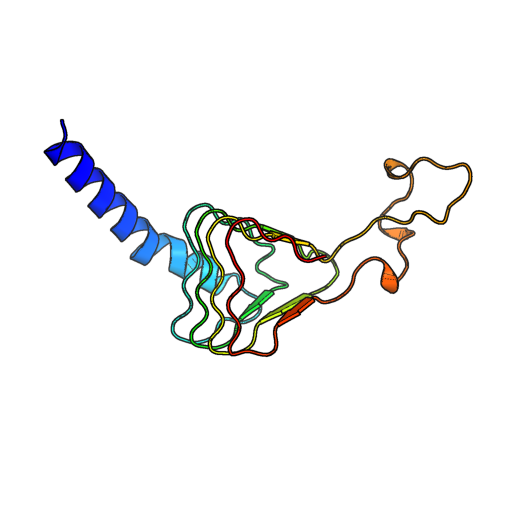1.00 93.38 87 GLY A CA 1
ATOM 686 C C . GLY A 1 87 ? -11.148 2.740 14.244 1.00 93.38 87 GLY A C 1
ATOM 687 O O . GLY A 1 87 ? -10.349 2.670 15.184 1.00 93.38 87 GLY A O 1
ATOM 688 N N . HIS A 1 88 ? -12.244 3.493 14.303 1.00 93.56 88 HIS A N 1
ATOM 689 C CA . HIS A 1 88 ? -12.698 4.170 15.519 1.00 93.56 88 HIS A CA 1
ATOM 690 C C . HIS A 1 88 ? -13.801 3.374 16.212 1.00 93.56 88 HIS A C 1
ATOM 692 O O . HIS A 1 88 ? -14.562 2.651 15.569 1.00 93.56 88 HIS A O 1
ATOM 698 N N . ARG A 1 89 ? -13.916 3.556 17.529 1.00 93.94 89 ARG A N 1
ATOM 699 C CA . ARG A 1 89 ? -15.087 3.092 18.272 1.00 93.94 89 ARG A CA 1
ATOM 700 C C . ARG A 1 89 ? -16.293 3.958 17.951 1.00 93.94 89 ARG A C 1
ATOM 702 O O . ARG A 1 89 ? -16.201 5.183 17.947 1.00 93.94 89 ARG A O 1
ATOM 709 N N . THR A 1 90 ? -17.420 3.304 17.717 1.00 93.44 90 THR A N 1
ATOM 710 C CA . THR A 1 90 ? -18.712 3.936 17.410 1.00 93.44 90 THR A CA 1
ATOM 711 C C . THR A 1 90 ? -19.783 3.596 18.442 1.00 93.44 90 THR A C 1
ATOM 713 O O . THR A 1 90 ? -20.885 4.130 18.394 1.00 93.44 90 THR A O 1
ATOM 716 N N . ASP A 1 91 ? -19.454 2.725 19.394 1.00 94.56 91 ASP A N 1
ATOM 717 C CA . ASP A 1 91 ? -20.356 2.168 20.397 1.00 94.56 91 ASP A CA 1
ATOM 718 C C . ASP A 1 91 ? -20.373 2.962 21.718 1.00 94.56 91 ASP A C 1
ATOM 720 O O . ASP A 1 91 ? -21.176 2.686 22.608 1.00 94.56 91 ASP A O 1
ATOM 724 N N . VAL A 1 92 ? -19.520 3.983 21.855 1.00 95.81 92 VAL A N 1
ATOM 725 C CA . VAL A 1 92 ? -19.432 4.827 23.057 1.00 95.81 92 VAL A CA 1
ATOM 726 C C . VAL A 1 92 ? -20.454 5.968 22.983 1.00 95.81 92 VAL A C 1
ATOM 728 O O . VAL A 1 92 ? -20.150 7.083 22.558 1.00 95.81 92 VAL A O 1
ATOM 731 N N . VAL A 1 93 ? -21.691 5.684 23.394 1.00 95.88 93 VAL A N 1
ATOM 732 C CA . VAL A 1 93 ? -22.801 6.655 23.382 1.00 95.88 93 VAL A CA 1
ATOM 733 C C . VAL A 1 93 ? -22.491 7.874 24.264 1.00 95.88 93 VAL A C 1
ATOM 735 O O . VAL A 1 93 ? -21.996 7.742 25.381 1.00 95.88 93 VAL A O 1
ATOM 738 N N . GLY A 1 94 ? -22.812 9.073 23.768 1.00 97.00 94 GLY A N 1
ATOM 739 C CA . GLY A 1 94 ? -22.645 10.336 24.502 1.00 97.00 94 GLY A CA 1
ATOM 740 C C . GLY A 1 94 ? -21.248 10.959 24.413 1.00 97.00 94 GLY A C 1
ATOM 741 O O . GLY A 1 94 ? -21.002 11.977 25.056 1.00 97.00 94 GLY A O 1
ATOM 742 N N . ARG A 1 95 ? -20.338 10.388 23.614 1.00 96.75 95 ARG A N 1
ATOM 743 C CA . ARG A 1 95 ? -18.994 10.932 23.371 1.00 96.75 95 ARG A CA 1
ATOM 744 C C . ARG A 1 95 ? -18.733 11.145 21.885 1.00 96.75 95 ARG A C 1
ATOM 746 O O . ARG A 1 95 ? -19.225 10.402 21.041 1.00 96.75 95 ARG A O 1
ATOM 753 N N . TYR A 1 96 ? -17.931 12.159 21.573 1.00 96.19 96 TYR A N 1
ATOM 754 C CA . TYR A 1 96 ? -17.444 12.391 20.215 1.00 96.19 96 TYR A CA 1
ATOM 755 C C . TYR A 1 96 ? -16.349 11.382 19.853 1.00 96.19 96 TYR A C 1
ATOM 757 O O . TYR A 1 96 ? -15.565 10.973 20.712 1.00 96.19 96 TYR A O 1
ATOM 765 N N . MET A 1 97 ? -16.278 10.994 18.580 1.00 94.88 97 MET A N 1
ATOM 766 C CA . MET A 1 97 ? -15.364 9.956 18.084 1.00 94.88 97 MET A CA 1
ATOM 767 C C . MET A 1 97 ? -13.879 10.298 18.287 1.00 94.88 97 MET A C 1
ATOM 769 O O . MET A 1 97 ? -13.072 9.408 18.546 1.00 94.88 97 MET A O 1
ATOM 773 N N . ASP A 1 98 ? -13.525 11.579 18.197 1.00 94.69 98 ASP A N 1
ATOM 774 C CA . ASP A 1 98 ? -12.173 12.107 18.415 1.00 94.69 98 ASP A CA 1
ATOM 775 C C . ASP A 1 98 ? -11.792 12.191 19.902 1.00 94.69 98 ASP A C 1
ATOM 777 O O . ASP A 1 98 ? -10.611 12.182 20.241 1.00 94.69 98 ASP A O 1
ATOM 781 N N . SER A 1 99 ? -12.784 12.207 20.798 1.00 96.06 99 SER A N 1
ATOM 782 C CA . SER A 1 99 ? -12.564 12.140 22.246 1.00 96.06 99 SER A CA 1
ATOM 783 C C . SER A 1 99 ? -12.262 10.725 22.745 1.00 96.06 99 SER A C 1
ATOM 785 O O . SER A 1 99 ? -11.859 10.572 23.897 1.00 96.06 99 SER A O 1
ATOM 787 N N . VAL A 1 100 ? -12.487 9.692 21.920 1.00 95.12 100 VAL A N 1
ATOM 788 C CA . VAL A 1 100 ? -12.196 8.292 22.259 1.00 95.12 100 VAL A CA 1
ATOM 789 C C . VAL A 1 100 ? -10.778 7.954 21.812 1.00 95.12 100 VAL A C 1
ATOM 791 O O . VAL A 1 100 ? -10.479 7.869 20.620 1.00 95.12 100 VAL A O 1
ATOM 794 N N . GLY A 1 101 ? -9.886 7.777 22.784 1.00 92.56 101 GLY A N 1
ATOM 795 C CA . GLY A 1 101 ? -8.459 7.615 22.529 1.00 92.56 101 GLY A CA 1
ATOM 796 C C . GLY A 1 101 ? -8.046 6.189 22.151 1.00 92.56 101 GLY A C 1
ATOM 797 O O . GLY A 1 101 ? -8.763 5.213 22.364 1.00 92.56 101 GLY A O 1
ATOM 798 N N . ASN A 1 102 ? -6.805 6.040 21.674 1.00 91.31 102 ASN A N 1
ATOM 799 C CA . ASN A 1 102 ? -6.215 4.734 21.336 1.00 91.31 102 ASN A CA 1
ATOM 800 C C . ASN A 1 102 ? -6.160 3.742 22.516 1.00 91.31 102 ASN A C 1
ATOM 802 O O . ASN A 1 102 ? -6.107 2.534 22.290 1.00 91.31 102 ASN A O 1
ATOM 806 N N . GLY A 1 103 ? -6.129 4.234 23.759 1.00 93.50 103 GLY A N 1
ATOM 807 C CA . GLY A 1 103 ? -6.161 3.396 24.965 1.00 93.50 103 GLY A CA 1
ATOM 808 C C . GLY A 1 103 ? -7.525 2.753 25.232 1.00 93.50 103 GLY A C 1
ATOM 809 O O . GLY A 1 103 ? -7.608 1.809 26.005 1.00 93.50 103 GLY A O 1
ATOM 810 N N . GLU A 1 104 ? -8.577 3.239 24.575 1.00 94.94 104 GLU A N 1
ATOM 811 C CA . GLU A 1 104 ? -9.956 2.774 24.749 1.00 94.94 104 GLU A CA 1
ATOM 812 C C . GLU A 1 104 ? -10.419 1.872 23.598 1.00 94.94 104 GLU A C 1
ATOM 814 O O . GLU A 1 104 ? -11.545 1.369 23.625 1.00 94.94 104 GLU A O 1
ATOM 819 N N . LYS A 1 105 ? -9.567 1.687 22.580 1.00 93.81 105 LYS A N 1
ATOM 820 C CA . LYS A 1 105 ? -9.834 0.800 21.448 1.00 93.81 105 LYS A CA 1
ATOM 821 C C . LYS A 1 105 ? -9.899 -0.656 21.899 1.00 93.81 105 LYS A C 1
ATOM 823 O O . LYS A 1 105 ? -9.043 -1.129 22.647 1.00 93.81 105 LYS A O 1
ATOM 828 N N . LEU A 1 106 ? -10.887 -1.360 21.369 1.00 93.88 106 LEU A N 1
ATOM 829 C CA . LEU A 1 106 ? -11.045 -2.800 21.481 1.00 93.88 106 LEU A CA 1
ATOM 830 C C . LEU A 1 106 ? -10.198 -3.507 20.406 1.00 93.88 106 LEU A C 1
ATOM 832 O O . LEU A 1 106 ? -9.893 -2.895 19.375 1.00 93.88 106 LEU A O 1
ATOM 836 N N . PRO A 1 107 ? -9.814 -4.782 20.606 1.00 90.88 107 PRO A N 1
ATOM 837 C CA . PRO A 1 107 ? -9.035 -5.540 19.624 1.00 90.88 107 PRO A CA 1
ATOM 838 C C . PRO A 1 107 ? -9.656 -5.559 18.221 1.00 90.88 107 PRO A C 1
ATOM 840 O O . PRO A 1 107 ? -8.949 -5.496 17.224 1.00 90.88 107 PRO A O 1
ATOM 843 N N . GLU A 1 108 ? -10.981 -5.589 18.119 1.00 90.94 108 GLU A N 1
ATOM 844 C CA . GLU A 1 108 ? -11.710 -5.583 16.853 1.00 90.94 108 GLU A CA 1
ATOM 845 C C . GLU A 1 108 ? -11.681 -4.242 16.111 1.00 90.94 108 GLU A C 1
ATOM 847 O O . GLU A 1 108 ? -12.086 -4.200 14.949 1.00 90.94 108 GLU A O 1
ATOM 852 N N . ASN A 1 109 ? -11.229 -3.155 16.746 1.00 94.06 109 ASN A N 1
ATOM 853 C CA . ASN A 1 109 ? -11.114 -1.859 16.082 1.00 94.06 109 ASN A CA 1
ATOM 854 C C . ASN A 1 109 ? -9.852 -1.745 15.230 1.00 94.06 109 ASN A C 1
ATOM 856 O O . ASN A 1 109 ? -9.833 -0.910 14.336 1.00 94.06 109 ASN A O 1
ATOM 860 N N . ASP A 1 110 ? -8.817 -2.545 15.491 1.00 95.25 110 ASP A N 1
ATOM 861 C CA . ASP A 1 110 ? -7.605 -2.576 14.676 1.00 95.25 110 ASP A CA 1
ATOM 862 C C . ASP A 1 110 ? -7.367 -4.023 14.214 1.00 95.25 110 ASP A C 1
ATOM 864 O O . ASP A 1 110 ? -6.906 -4.855 14.995 1.00 95.25 110 ASP A O 1
ATOM 868 N N . LYS A 1 111 ? -7.687 -4.344 12.955 1.00 96.06 111 LYS A N 1
ATOM 869 C CA . LYS A 1 111 ? -7.603 -5.720 12.432 1.00 96.06 111 LYS A CA 1
ATOM 870 C C . LYS A 1 111 ? -6.549 -5.861 11.351 1.00 96.06 111 LYS A C 1
ATOM 872 O O . LYS A 1 111 ? -6.344 -4.964 10.540 1.00 96.06 111 LYS A O 1
ATOM 877 N N . ASP A 1 112 ? -5.889 -7.013 11.334 1.00 98.00 112 ASP A N 1
ATOM 878 C CA . ASP A 1 112 ? -4.948 -7.333 10.269 1.00 98.00 112 ASP A CA 1
ATOM 879 C C . ASP A 1 112 ? -5.670 -7.382 8.914 1.00 98.00 112 ASP A C 1
ATOM 881 O O . ASP A 1 112 ? -6.735 -7.988 8.794 1.00 98.00 112 ASP A O 1
ATOM 885 N N . ILE A 1 113 ? -5.044 -6.812 7.883 1.00 98.62 113 ILE A N 1
ATOM 886 C CA . ILE A 1 113 ? -5.433 -7.050 6.489 1.00 98.62 113 ILE A CA 1
ATOM 887 C C . ILE A 1 113 ? -4.491 -8.113 5.927 1.00 98.62 113 ILE A C 1
ATOM 889 O O . ILE A 1 113 ? -3.266 -7.943 5.941 1.00 98.62 113 ILE A O 1
ATOM 893 N N . VAL A 1 114 ? -5.066 -9.202 5.418 1.00 98.62 114 VAL A N 1
ATOM 894 C CA . VAL A 1 114 ? -4.325 -10.320 4.825 1.00 98.62 114 VAL A CA 1
ATOM 895 C C . VAL A 1 114 ? -4.731 -10.489 3.366 1.00 98.62 114 VAL A C 1
ATOM 897 O O . VAL A 1 114 ? -5.906 -10.657 3.051 1.00 98.62 114 VAL A O 1
ATOM 900 N N . ILE A 1 115 ? -3.742 -10.429 2.478 1.00 98.56 115 ILE A N 1
ATOM 901 C CA . ILE A 1 115 ? -3.871 -10.691 1.045 1.00 98.56 115 ILE A CA 1
ATOM 902 C C . ILE A 1 115 ? -3.067 -11.958 0.758 1.00 98.56 115 ILE A C 1
ATOM 904 O O . ILE A 1 115 ? -1.839 -11.914 0.777 1.00 98.56 115 ILE A O 1
ATOM 908 N N . GLU A 1 116 ? -3.749 -13.083 0.545 1.00 97.94 116 GLU A N 1
ATO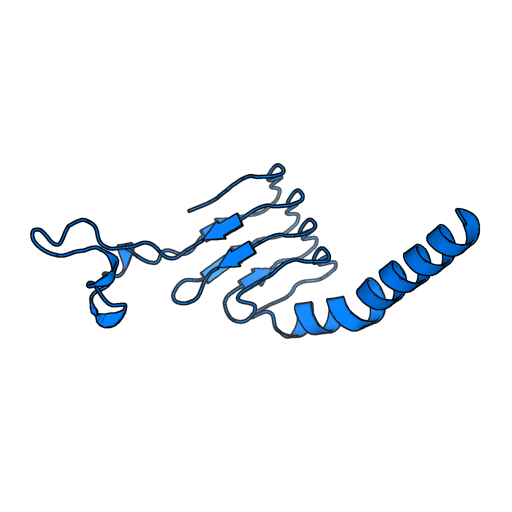M 909 C CA . GLU A 1 116 ? -3.127 -14.418 0.521 1.00 97.94 116 GLU A CA 1
ATOM 910 C C . GLU A 1 116 ? -2.143 -14.626 -0.647 1.00 97.94 116 GLU A C 1
ATOM 912 O O . GLU A 1 116 ? -1.144 -15.327 -0.493 1.00 97.94 116 GLU A O 1
ATOM 917 N N . GLY A 1 117 ? -2.367 -13.986 -1.799 1.00 97.62 117 GLY A N 1
ATOM 918 C CA . GLY A 1 117 ? -1.511 -14.131 -2.979 1.00 97.62 117 GLY A CA 1
ATOM 919 C C . GLY A 1 117 ? -2.297 -14.273 -4.280 1.00 97.62 117 GLY A C 1
ATOM 920 O O . GLY A 1 117 ? -3.506 -14.494 -4.265 1.00 97.62 117 GLY A O 1
ATOM 921 N N . ASP A 1 118 ? -1.600 -14.123 -5.410 1.00 98.38 118 ASP A N 1
ATOM 922 C CA . ASP A 1 118 ? -2.185 -14.162 -6.768 1.00 98.38 118 ASP A CA 1
ATOM 923 C C . ASP A 1 118 ? -3.384 -13.207 -6.946 1.00 98.38 118 ASP A C 1
ATOM 925 O O . ASP A 1 118 ? -4.400 -13.500 -7.575 1.00 98.38 118 ASP A O 1
ATOM 929 N N . ASN A 1 119 ? -3.291 -12.030 -6.324 1.00 98.25 119 ASN A N 1
ATOM 930 C CA . ASN A 1 119 ? -4.349 -11.029 -6.350 1.00 98.25 119 ASN A CA 1
ATOM 931 C C . ASN A 1 119 ? -3.946 -9.824 -7.199 1.00 98.25 119 ASN A C 1
ATOM 933 O O . ASN A 1 119 ? -2.799 -9.368 -7.176 1.00 98.25 119 ASN A O 1
ATOM 937 N N . TRP A 1 120 ? -4.932 -9.237 -7.875 1.00 98.56 120 TRP A N 1
ATOM 938 C CA . TRP A 1 120 ? -4.822 -7.904 -8.451 1.00 98.56 120 TRP A CA 1
ATOM 939 C C . TRP A 1 120 ? -5.870 -6.977 -7.837 1.00 98.56 120 TRP A C 1
ATOM 941 O O . TRP A 1 120 ? -7.069 -7.227 -7.936 1.00 98.56 120 TRP A O 1
ATOM 951 N N . ILE A 1 121 ? -5.410 -5.893 -7.214 1.00 98.75 121 ILE A N 1
ATOM 952 C CA . ILE A 1 121 ? -6.259 -4.859 -6.618 1.00 98.75 121 ILE A CA 1
ATOM 953 C C . ILE A 1 121 ? -6.213 -3.622 -7.513 1.00 98.75 121 ILE A C 1
ATOM 955 O O . ILE A 1 121 ? -5.139 -3.088 -7.812 1.00 98.75 121 ILE A O 1
ATOM 959 N N . GLY A 1 122 ? -7.389 -3.195 -7.971 1.00 98.75 122 GLY A N 1
ATOM 960 C CA . GLY A 1 122 ? -7.561 -2.086 -8.906 1.00 98.75 122 GLY A CA 1
ATOM 961 C C . GLY A 1 122 ? -7.128 -0.733 -8.339 1.00 98.75 122 GLY A C 1
ATOM 962 O O . GLY A 1 122 ? -6.929 -0.562 -7.142 1.00 98.75 122 GLY A O 1
ATOM 963 N N . ALA A 1 123 ? -6.956 0.252 -9.219 1.00 98.62 123 ALA A N 1
ATOM 964 C CA . ALA A 1 123 ? -6.620 1.611 -8.800 1.00 98.62 123 ALA A CA 1
ATOM 965 C C . ALA A 1 123 ? -7.747 2.240 -7.962 1.00 98.62 123 ALA A C 1
ATOM 967 O O . ALA A 1 123 ? -8.919 1.981 -8.227 1.00 98.62 123 ALA A O 1
ATOM 968 N N . ASN A 1 124 ? -7.399 3.122 -7.019 1.00 98.62 124 ASN A N 1
ATOM 969 C CA . ASN A 1 124 ? -8.348 3.824 -6.136 1.00 98.62 124 ASN A CA 1
ATOM 970 C C . ASN A 1 124 ? -9.179 2.927 -5.202 1.00 98.62 124 ASN A C 1
ATOM 972 O O . ASN A 1 124 ? -10.154 3.396 -4.617 1.00 98.62 124 ASN A O 1
ATOM 976 N N . SER A 1 125 ? -8.820 1.653 -5.043 1.00 98.75 125 SER A N 1
ATOM 977 C CA . SER A 1 125 ? -9.462 0.788 -4.054 1.00 98.75 125 SER A CA 1
ATOM 978 C C . SER A 1 125 ? -9.055 1.171 -2.631 1.00 98.75 125 SER A C 1
ATOM 980 O O . SER A 1 125 ? -7.907 1.544 -2.379 1.00 98.75 125 SER A O 1
ATOM 982 N N . ILE A 1 126 ? -9.997 1.024 -1.702 1.00 98.62 126 ILE A N 1
ATOM 983 C CA . ILE A 1 126 ? -9.779 1.172 -0.264 1.00 98.62 126 ILE A CA 1
ATOM 984 C C . ILE A 1 126 ? -10.167 -0.151 0.391 1.00 98.62 126 ILE A C 1
ATOM 986 O O . ILE A 1 126 ? -11.260 -0.659 0.146 1.00 98.62 126 ILE A O 1
ATOM 990 N N . ILE A 1 127 ? -9.262 -0.701 1.195 1.00 98.44 127 ILE A N 1
ATOM 991 C CA . ILE A 1 127 ? -9.481 -1.901 2.005 1.00 98.44 127 ILE A CA 1
ATOM 992 C C . ILE A 1 127 ? -9.381 -1.475 3.473 1.00 98.44 127 ILE A C 1
ATOM 994 O O . ILE A 1 127 ? -8.390 -0.845 3.859 1.00 98.44 127 ILE A O 1
ATOM 998 N N . LEU A 1 128 ? -10.424 -1.783 4.244 1.00 95.75 128 LEU A N 1
ATOM 999 C CA . LEU A 1 128 ? -10.569 -1.488 5.673 1.00 95.75 128 LEU A CA 1
ATOM 1000 C C . LEU A 1 128 ? -10.611 -2.790 6.477 1.00 95.75 128 LEU A C 1
ATOM 1002 O O . LEU A 1 128 ? -11.126 -3.785 5.916 1.00 95.75 128 LEU A O 1
#

Foldseek 3Di:
DVVVVVVVVVVVVVCCVPPVQVVLQVLACAHEAPEAAAALEDAPRNQEHEYEQEYAYHNEYEAADPHHEYAYYAEYEYHHEYEHQAAFDPPPPPDDRVVQDPVNDDPNRGYYHYHHHPYYHYHNHYHD

Secondary structure (DSSP, 8-state):
-HHHHHHHHHHHHHHIIIIIHHHHHHTSSEE-TT-EE-TT-EE-GGGEEE-SS-EEPTT-EEE-SSS-EEEEES-EE-TT-EEE-B------TTS-GGGS-GGG--GGGB--EEEEES-EE-TT-EE-

Sequence (128 aa):
MRIMYKICNIISRGFYKYVIMPFKRAMLRQCGKKVIIGKGSDLTYHNITLGNHVSIGKNAMFMCTRAQIKVGDHVMFGPHVFMITGGHRTDVVGRYMDSVGNGEKLPENDKDIVIEGDNWIGANSIIL

Radius of gyration: 17.48 Å; chains: 1; bounding box: 41×36×50 Å

pLDDT: mean 97.11, std 2.41, range [81.69, 98.88]